Protein AF-A0AA88VDX1-F1 (afdb_monomer_lite)

Sequence (115 aa):
MATAMKGSKLIGARYYNSEGQYDVSDFRSPRDSIGHGTHTASIAAGREVPGASYMGLAEGIARGGVPSSRIAIYKVCWYRVCSLADILAAFDDAIADGVDIISVSLGSRIKKAVL

pLDDT: mean 91.51, std 11.63, range [44.06, 98.56]

InterPro domains:
  IPR000209 Peptidase S8/S53 domain [PF00082] (17-108)
  IPR036852 Peptidase S8/S53 domain superfamily [G3DSA:3.40.50.200] (8-110)
  IPR036852 Peptidase S8/S53 domain superfamily [SSF52743] (11-108)
  IPR045051 Subtilisin-like protease [PTHR10795] (7-109)

Radius of gyration: 16.1 Å; chains: 1; bounding box: 32×34×53 Å

Foldseek 3Di:
DWDQDPDPAAGTEEEDDPVPDADPQDDPGSDDSPCPQVVQCQQAANAWDAQDDDVPHPGGTRGYPHPNDHDHYYHQDHPPDRDPVSVVVSVVVCVVVPPPDDDDPDDDDDDPPPD

Structure (mmCIF, N/CA/C/O backbone):
data_AF-A0AA88VDX1-F1
#
_entry.id   AF-A0AA88VDX1-F1
#
loop_
_atom_site.group_PDB
_atom_site.id
_atom_site.type_symbol
_atom_site.label_atom_id
_atom_site.label_alt_id
_atom_site.label_comp_id
_atom_site.label_asym_id
_atom_site.label_entity_id
_atom_site.label_seq_id
_atom_site.pdbx_PDB_ins_code
_atom_site.Cartn_x
_atom_site.Cartn_y
_atom_site.Cartn_z
_atom_site.occupancy
_atom_site.B_iso_or_equiv
_atom_site.auth_seq_id
_atom_site.auth_comp_id
_atom_site.auth_asym_id
_atom_site.auth_atom_id
_atom_site.pdbx_PDB_model_num
ATOM 1 N N . MET A 1 1 ? 10.240 -11.699 -4.640 1.00 44.06 1 MET A N 1
ATOM 2 C CA . MET A 1 1 ? 9.871 -12.692 -3.604 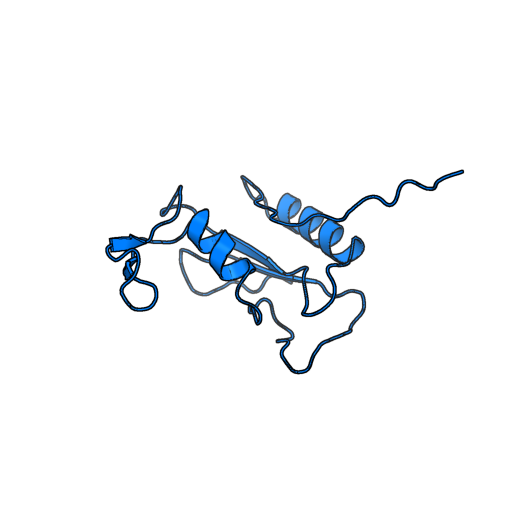1.00 44.06 1 MET A CA 1
ATOM 3 C C . MET A 1 1 ? 9.068 -11.955 -2.538 1.00 44.06 1 MET A C 1
ATOM 5 O O . MET A 1 1 ? 9.605 -11.008 -1.974 1.00 44.06 1 MET A O 1
ATOM 9 N N . ALA A 1 2 ? 7.788 -12.288 -2.330 1.00 52.50 2 ALA A N 1
ATOM 10 C CA . ALA A 1 2 ? 7.007 -11.716 -1.230 1.00 52.50 2 ALA A CA 1
ATOM 11 C C . ALA A 1 2 ? 7.633 -12.094 0.107 1.00 52.50 2 ALA A C 1
ATOM 13 O O . ALA A 1 2 ? 7.888 -13.270 0.368 1.00 52.50 2 ALA A O 1
ATOM 14 N N . THR A 1 3 ? 7.839 -11.108 0.972 1.00 61.47 3 THR A N 1
ATOM 15 C CA . THR A 1 3 ? 8.148 -11.396 2.367 1.00 61.47 3 THR A CA 1
ATOM 16 C C . THR A 1 3 ? 6.831 -11.690 3.069 1.00 61.47 3 THR A C 1
ATOM 18 O O . THR A 1 3 ? 5.968 -10.815 3.169 1.00 61.47 3 THR A O 1
ATOM 21 N N . ALA A 1 4 ? 6.665 -12.919 3.560 1.00 62.56 4 ALA A N 1
ATOM 22 C CA . ALA A 1 4 ? 5.566 -13.247 4.457 1.00 62.56 4 ALA A CA 1
ATOM 23 C C . ALA A 1 4 ? 5.718 -12.408 5.736 1.00 62.56 4 ALA A C 1
ATOM 25 O O . ALA A 1 4 ? 6.713 -12.520 6.456 1.00 62.56 4 ALA A O 1
ATOM 26 N N . MET A 1 5 ? 4.759 -11.523 5.999 1.00 64.69 5 MET A N 1
ATOM 27 C CA . MET A 1 5 ? 4.772 -10.697 7.204 1.00 64.69 5 MET A CA 1
ATOM 28 C C . MET A 1 5 ? 4.129 -11.469 8.359 1.00 64.69 5 MET A C 1
ATOM 30 O O . MET A 1 5 ? 3.121 -12.154 8.199 1.00 64.69 5 MET A O 1
ATOM 34 N N . LYS A 1 6 ? 4.726 -11.377 9.550 1.00 52.78 6 LYS A N 1
ATOM 35 C CA . LYS A 1 6 ? 4.234 -12.069 10.745 1.00 52.78 6 LYS A CA 1
ATOM 36 C C . LYS A 1 6 ? 2.983 -11.352 11.273 1.00 52.78 6 LYS A C 1
ATOM 38 O O . LYS A 1 6 ? 3.092 -10.388 12.024 1.00 52.78 6 LYS A O 1
ATOM 43 N N . GLY A 1 7 ? 1.795 -11.803 10.871 1.00 64.81 7 GLY A N 1
ATOM 44 C CA . GLY A 1 7 ? 0.516 -11.308 11.390 1.00 64.81 7 GLY A CA 1
ATOM 45 C C . GLY A 1 7 ? -0.686 -11.697 10.527 1.00 64.81 7 GLY A C 1
ATOM 46 O O . GLY A 1 7 ? -0.553 -11.954 9.340 1.00 64.81 7 GLY A O 1
ATOM 47 N N . SER A 1 8 ? -1.889 -11.713 11.111 1.00 81.50 8 SER A N 1
ATOM 48 C CA . SER A 1 8 ? -3.125 -12.013 10.367 1.00 81.50 8 SER A CA 1
ATOM 49 C C . SER A 1 8 ? -3.627 -10.857 9.493 1.00 81.50 8 SER A C 1
ATOM 51 O O . SER A 1 8 ? -4.535 -11.057 8.692 1.00 81.50 8 SER A O 1
ATOM 53 N N . LYS A 1 9 ? -3.074 -9.642 9.657 1.00 92.56 9 LYS A N 1
ATOM 54 C CA . LYS A 1 9 ? -3.533 -8.436 8.950 1.00 92.56 9 LYS A CA 1
ATOM 55 C C . LYS A 1 9 ? -2.761 -8.159 7.664 1.00 92.56 9 LYS A C 1
ATOM 57 O O . LYS A 1 9 ? -3.369 -8.101 6.602 1.00 92.56 9 LYS A O 1
ATOM 62 N N . LEU A 1 10 ? -1.451 -7.948 7.783 1.00 94.12 10 LEU A N 1
ATOM 63 C CA . LEU A 1 10 ? -0.543 -7.810 6.648 1.00 94.12 10 LEU A CA 1
ATOM 64 C C . LEU A 1 10 ? -0.044 -9.210 6.306 1.00 94.12 10 LEU A C 1
ATOM 66 O O . LEU A 1 10 ? 0.681 -9.795 7.106 1.00 94.12 10 LEU A O 1
ATOM 70 N N . ILE A 1 11 ? -0.468 -9.757 5.171 1.00 95.06 11 ILE A N 1
ATOM 71 C CA . ILE A 1 11 ? -0.206 -11.161 4.811 1.00 95.06 11 ILE A CA 1
ATOM 72 C C . ILE A 1 11 ? 0.859 -11.332 3.731 1.00 95.06 11 ILE A C 1
ATOM 74 O O . ILE A 1 11 ? 1.380 -12.428 3.551 1.00 95.06 11 ILE A O 1
ATOM 78 N N . GLY A 1 12 ? 1.232 -10.250 3.056 1.00 94.62 12 GLY A N 1
ATOM 79 C CA . GLY A 1 12 ? 2.286 -10.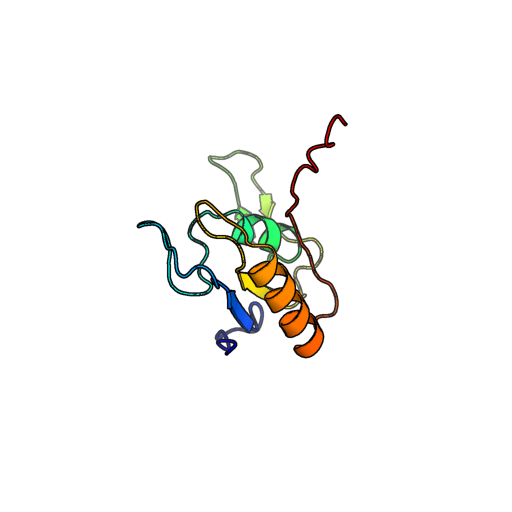249 2.054 1.00 94.62 12 GLY A CA 1
ATOM 80 C C . GLY A 1 12 ? 2.790 -8.839 1.806 1.00 94.62 12 GLY A C 1
ATOM 81 O O . GLY A 1 12 ? 2.036 -7.870 1.922 1.00 94.62 12 GLY A O 1
ATOM 82 N N . ALA A 1 13 ? 4.075 -8.720 1.489 1.00 96.50 13 ALA A N 1
ATOM 83 C CA . ALA A 1 13 ? 4.659 -7.456 1.083 1.00 96.50 13 ALA A CA 1
ATOM 84 C C . ALA A 1 13 ? 5.766 -7.661 0.043 1.00 96.50 13 ALA A C 1
ATOM 86 O O . ALA A 1 13 ? 6.684 -8.463 0.238 1.00 96.50 13 ALA A O 1
ATOM 87 N N . ARG A 1 14 ? 5.677 -6.908 -1.053 1.00 96.88 14 ARG A N 1
ATOM 88 C CA . ARG A 1 14 ? 6.617 -6.859 -2.176 1.00 96.88 14 ARG A CA 1
ATOM 89 C C . ARG A 1 14 ? 6.982 -5.404 -2.475 1.00 96.88 14 ARG A C 1
ATOM 91 O O . ARG A 1 14 ? 6.246 -4.481 -2.121 1.00 96.88 14 ARG A O 1
ATOM 98 N N . TYR A 1 15 ? 8.126 -5.195 -3.114 1.00 96.62 15 TYR A N 1
ATOM 99 C CA . TYR A 1 15 ? 8.519 -3.894 -3.648 1.00 96.62 15 TYR A CA 1
ATOM 100 C C . TYR A 1 15 ? 9.186 -4.063 -5.009 1.00 96.62 15 TYR A C 1
ATOM 102 O O . TYR A 1 15 ? 9.818 -5.089 -5.262 1.00 96.62 15 TYR A O 1
ATOM 110 N N . TYR A 1 16 ? 9.051 -3.045 -5.850 1.00 96.81 16 TYR A N 1
ATOM 111 C CA . TYR A 1 16 ? 9.509 -3.029 -7.235 1.00 96.81 16 TYR A CA 1
ATOM 112 C C . TYR A 1 16 ? 10.245 -1.720 -7.474 1.00 96.81 16 TYR A C 1
ATOM 114 O O . TYR A 1 16 ? 9.755 -0.659 -7.088 1.00 96.81 16 TYR A O 1
ATOM 122 N N . ASN A 1 17 ? 11.452 -1.813 -8.022 1.00 94.94 17 ASN A N 1
ATOM 123 C CA . ASN A 1 17 ? 12.266 -0.664 -8.396 1.00 94.94 17 ASN A CA 1
ATOM 124 C C . ASN A 1 17 ? 13.188 -1.069 -9.546 1.00 94.94 17 ASN A C 1
ATOM 126 O O . ASN A 1 17 ? 14.373 -1.350 -9.340 1.00 94.94 17 ASN A O 1
ATOM 130 N N . SER A 1 18 ? 12.632 -1.158 -10.750 1.00 93.81 18 SER A N 1
ATOM 131 C CA . SER A 1 18 ? 13.373 -1.540 -11.951 1.00 93.81 18 SER A CA 1
ATOM 132 C C . SER A 1 18 ? 14.465 -0.534 -12.313 1.00 93.81 18 SER A C 1
ATOM 134 O O . SER A 1 18 ? 15.444 -0.898 -12.956 1.00 93.81 18 SER A O 1
ATOM 136 N N . GLU A 1 19 ? 14.322 0.724 -11.889 1.00 88.25 19 GLU A N 1
ATOM 137 C CA . GLU A 1 19 ? 15.308 1.783 -12.135 1.00 88.25 19 GLU A CA 1
ATOM 138 C C . GLU A 1 19 ? 16.514 1.701 -11.186 1.00 88.25 19 GLU A C 1
ATOM 140 O O . GLU A 1 19 ? 17.565 2.279 -11.461 1.00 88.25 19 GLU A O 1
ATOM 145 N N . GLY A 1 20 ? 16.384 0.991 -10.059 1.00 88.94 20 GLY A N 1
ATOM 146 C CA . GLY A 1 20 ? 17.447 0.826 -9.065 1.00 88.94 20 GLY A CA 1
ATOM 147 C C . GLY A 1 20 ? 17.838 2.115 -8.334 1.00 88.94 20 GLY A C 1
ATOM 148 O O . GLY A 1 20 ? 18.848 2.131 -7.626 1.00 88.94 20 GLY A O 1
ATOM 149 N N . GLN A 1 21 ? 17.058 3.188 -8.487 1.00 87.69 21 GLN A N 1
ATOM 150 C CA . GLN A 1 21 ? 17.315 4.484 -7.867 1.00 87.69 21 GLN A CA 1
ATOM 151 C C . GLN A 1 21 ? 16.597 4.585 -6.523 1.00 87.69 21 GLN A C 1
ATOM 153 O O . GLN A 1 21 ? 15.392 4.364 -6.433 1.00 87.69 21 GLN A O 1
ATOM 158 N N . TYR A 1 22 ? 17.341 4.933 -5.478 1.00 90.25 22 TYR A N 1
ATOM 159 C CA . TYR A 1 22 ? 16.819 5.098 -4.125 1.00 90.25 22 TYR A CA 1
ATOM 160 C C . TYR A 1 22 ? 17.252 6.455 -3.585 1.00 90.25 22 TYR A C 1
ATOM 162 O O . TYR A 1 22 ? 18.422 6.823 -3.711 1.00 90.25 22 TYR A O 1
ATOM 170 N N . ASP A 1 23 ? 16.323 7.177 -2.971 1.00 92.12 23 ASP A N 1
ATOM 171 C CA . ASP A 1 23 ? 16.640 8.357 -2.176 1.00 92.12 23 ASP A CA 1
ATOM 172 C C . ASP A 1 23 ? 17.242 7.949 -0.817 1.00 92.12 23 ASP A C 1
ATOM 174 O O . ASP A 1 23 ? 17.117 6.804 -0.376 1.00 92.12 23 ASP A O 1
ATOM 178 N N . VAL A 1 24 ? 17.890 8.884 -0.119 1.00 91.44 24 VAL A N 1
ATOM 179 C CA . VAL A 1 24 ? 18.427 8.646 1.234 1.00 91.44 24 VAL A CA 1
ATOM 180 C C . VAL A 1 24 ? 17.333 8.302 2.247 1.00 91.44 24 VAL A C 1
ATOM 182 O O . VAL A 1 24 ? 17.597 7.628 3.240 1.00 91.44 24 VAL A O 1
ATOM 185 N N . SER A 1 25 ? 16.106 8.756 1.991 1.00 90.06 25 SER A N 1
ATOM 186 C CA . SER A 1 25 ? 14.924 8.453 2.795 1.00 90.06 25 SER A CA 1
ATOM 187 C C . SER A 1 25 ? 14.306 7.084 2.486 1.00 90.06 25 SER A C 1
ATOM 189 O O . SER A 1 25 ? 13.436 6.624 3.227 1.00 90.06 25 SER A O 1
ATOM 191 N N . ASP A 1 26 ? 14.740 6.404 1.420 1.00 92.12 26 ASP A N 1
ATOM 192 C CA . ASP A 1 26 ? 14.129 5.158 0.983 1.00 92.12 26 ASP A CA 1
ATOM 193 C C . ASP A 1 26 ? 14.670 3.928 1.715 1.00 92.12 26 ASP A C 1
ATOM 195 O O . ASP A 1 26 ? 15.870 3.680 1.834 1.00 92.12 26 ASP A O 1
ATOM 199 N N . PHE A 1 27 ? 13.746 3.057 2.113 1.00 92.44 27 PHE A N 1
ATOM 200 C CA . PHE A 1 27 ? 14.075 1.709 2.554 1.00 92.44 27 PHE A CA 1
ATOM 201 C C . PHE A 1 27 ? 14.048 0.761 1.360 1.00 92.44 27 PHE A C 1
ATOM 203 O O . PHE A 1 27 ? 13.000 0.625 0.729 1.00 92.44 27 PHE A O 1
ATOM 210 N N . ARG A 1 28 ? 15.142 0.028 1.111 1.00 93.00 28 ARG A N 1
ATOM 211 C CA . ARG A 1 28 ? 15.211 -1.082 0.134 1.00 93.00 28 ARG A CA 1
ATOM 212 C C . ARG A 1 28 ? 14.412 -2.304 0.610 1.00 93.00 28 ARG A C 1
ATOM 214 O O . ARG A 1 28 ? 14.952 -3.370 0.880 1.00 93.00 28 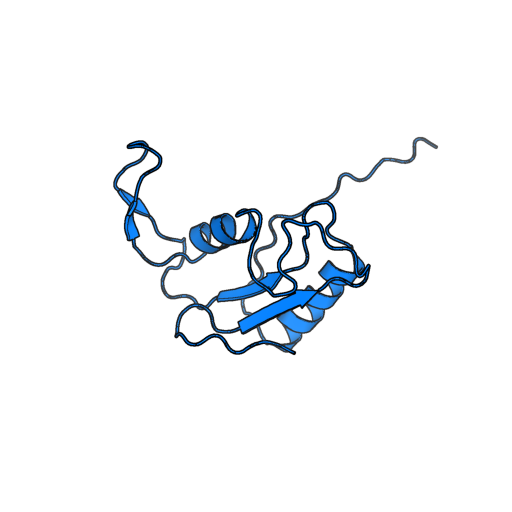ARG A O 1
ATOM 221 N N . SER A 1 29 ? 13.123 -2.092 0.830 1.00 94.38 29 SER A N 1
ATOM 222 C CA . SER A 1 29 ? 12.143 -3.033 1.357 1.00 94.38 29 SER A CA 1
ATOM 223 C C . SER A 1 29 ? 10.730 -2.509 1.047 1.00 94.38 29 SER A C 1
ATOM 225 O O . SER A 1 29 ? 10.581 -1.347 0.658 1.00 94.38 29 SER A O 1
ATOM 227 N N . PRO A 1 30 ? 9.671 -3.292 1.311 1.00 95.25 30 PRO A N 1
ATOM 228 C CA . PRO A 1 30 ? 8.293 -2.811 1.202 1.00 95.25 30 PRO A CA 1
ATOM 229 C C . PRO A 1 30 ? 7.901 -1.737 2.231 1.00 95.25 30 PRO A C 1
ATOM 231 O O . PRO A 1 30 ? 6.758 -1.287 2.225 1.00 95.25 30 PRO A O 1
ATOM 234 N N . ARG A 1 31 ? 8.801 -1.340 3.144 1.00 94.94 31 ARG A N 1
ATOM 235 C CA . ARG A 1 31 ? 8.520 -0.308 4.147 1.00 94.94 31 ARG A CA 1
ATOM 236 C C . ARG A 1 31 ? 8.247 1.036 3.470 1.00 94.94 31 ARG A C 1
ATOM 238 O O . ARG A 1 31 ? 9.013 1.494 2.617 1.00 94.94 31 ARG A O 1
ATOM 245 N N . ASP A 1 32 ? 7.161 1.663 3.897 1.00 95.00 32 ASP A N 1
ATOM 246 C CA . ASP A 1 32 ? 6.768 3.005 3.489 1.00 95.00 32 ASP A CA 1
ATOM 247 C C . ASP A 1 32 ? 7.644 4.053 4.195 1.00 95.00 32 ASP A C 1
ATOM 249 O O . ASP A 1 32 ? 7.752 4.051 5.421 1.00 95.00 32 ASP A O 1
ATOM 253 N N . SER A 1 33 ? 8.303 4.906 3.412 1.00 93.75 33 SER A N 1
ATOM 254 C CA . SER A 1 33 ? 9.134 6.027 3.875 1.00 93.75 33 SER A CA 1
ATOM 255 C C . SER A 1 33 ? 8.400 7.372 3.832 1.00 93.75 33 SER A C 1
ATOM 257 O O . SER A 1 33 ? 8.878 8.338 4.418 1.00 93.75 33 SER A O 1
ATOM 259 N N . ILE A 1 34 ? 7.245 7.446 3.159 1.00 92.50 34 ILE A N 1
ATOM 260 C CA . ILE A 1 34 ? 6.532 8.699 2.855 1.00 92.50 34 ILE A CA 1
ATOM 261 C C . ILE A 1 34 ? 5.226 8.795 3.653 1.00 92.50 34 ILE A C 1
ATOM 263 O O . ILE A 1 34 ? 4.829 9.875 4.078 1.00 92.50 34 ILE A O 1
ATOM 267 N N . GLY A 1 35 ? 4.541 7.669 3.852 1.00 95.69 35 GLY A N 1
ATOM 268 C CA . GLY A 1 35 ? 3.274 7.570 4.581 1.00 95.69 35 GLY A CA 1
ATOM 269 C C . GLY A 1 35 ? 2.038 7.468 3.683 1.00 95.69 35 GLY A C 1
ATOM 270 O O . GLY A 1 35 ? 0.979 7.060 4.158 1.00 95.69 35 GLY A O 1
ATOM 271 N N . HIS A 1 36 ? 2.146 7.782 2.386 1.00 96.12 36 HIS A N 1
ATOM 272 C CA . HIS A 1 36 ? 1.014 7.739 1.450 1.00 96.12 36 HIS A CA 1
ATOM 273 C C . HIS A 1 36 ? 0.391 6.334 1.349 1.00 96.12 36 HIS A C 1
ATOM 275 O O . HIS A 1 36 ? -0.833 6.178 1.390 1.00 96.12 36 HIS A O 1
ATOM 281 N N . GLY A 1 37 ? 1.227 5.293 1.260 1.00 97.31 37 GLY A N 1
ATOM 282 C CA . GLY A 1 37 ? 0.767 3.902 1.217 1.00 97.31 37 GLY A CA 1
ATOM 283 C C . GLY A 1 37 ? 0.126 3.473 2.537 1.00 97.31 37 GLY A C 1
ATOM 284 O O . GLY A 1 37 ? -0.941 2.867 2.547 1.00 97.31 37 GLY A O 1
ATOM 285 N N . THR A 1 38 ? 0.732 3.855 3.660 1.00 97.94 38 THR A N 1
ATOM 286 C CA . THR A 1 38 ? 0.209 3.569 5.003 1.00 97.94 38 THR A CA 1
ATOM 287 C C . THR A 1 38 ? -1.159 4.219 5.226 1.00 97.94 38 THR A C 1
ATOM 289 O O . THR A 1 38 ? -2.078 3.562 5.714 1.00 97.94 38 THR A O 1
ATOM 292 N N . HIS A 1 39 ? -1.318 5.482 4.825 1.00 98.12 39 HIS A N 1
ATOM 293 C CA . HIS A 1 39 ? -2.564 6.237 4.953 1.00 98.12 39 HIS A CA 1
ATOM 294 C C . HIS A 1 39 ? -3.686 5.668 4.071 1.00 98.12 39 HIS A C 1
ATOM 296 O O . HIS A 1 39 ? -4.813 5.481 4.520 1.00 98.12 39 HIS A O 1
ATOM 302 N N . THR A 1 40 ? -3.391 5.334 2.813 1.00 98.38 40 THR A N 1
ATOM 303 C CA . THR A 1 40 ? -4.392 4.745 1.903 1.00 98.38 40 THR A CA 1
ATOM 304 C C . THR A 1 40 ? -4.797 3.331 2.330 1.00 98.38 40 THR A C 1
ATOM 306 O O . THR A 1 40 ? -5.987 3.009 2.354 1.00 98.38 40 THR A O 1
ATOM 309 N N . ALA A 1 41 ? -3.840 2.502 2.757 1.00 98.19 41 ALA A N 1
ATOM 310 C CA . ALA A 1 41 ? -4.120 1.163 3.268 1.00 98.19 41 ALA A CA 1
ATOM 311 C C . ALA A 1 41 ? -4.965 1.190 4.555 1.00 98.19 41 ALA A C 1
ATOM 313 O O . ALA A 1 41 ? -5.859 0.353 4.721 1.00 98.19 41 ALA A O 1
ATOM 314 N N . SER A 1 42 ? -4.726 2.150 5.457 1.00 98.12 42 SER A N 1
ATOM 315 C CA . SER A 1 42 ? -5.519 2.294 6.683 1.00 98.12 42 SER A CA 1
ATOM 316 C C . SER A 1 42 ? -6.946 2.784 6.410 1.00 98.12 42 SER A C 1
ATOM 318 O O . SER A 1 42 ? -7.870 2.323 7.076 1.00 98.12 42 SER A O 1
ATOM 320 N N . ILE A 1 43 ? -7.168 3.618 5.390 1.00 98.56 43 ILE A N 1
ATOM 321 C CA . ILE A 1 43 ? -8.521 4.009 4.954 1.00 98.56 43 ILE A CA 1
ATOM 322 C C . ILE A 1 43 ? -9.283 2.819 4.363 1.00 98.56 43 ILE A C 1
ATOM 324 O O . ILE A 1 43 ? -10.455 2.608 4.673 1.00 98.56 43 ILE A O 1
ATOM 328 N N . ALA A 1 44 ? -8.642 2.012 3.519 1.00 98.19 44 ALA A N 1
ATOM 329 C CA . ALA A 1 44 ? -9.315 0.870 2.905 1.00 98.19 44 ALA A CA 1
ATOM 330 C C . ALA A 1 44 ? -9.639 -0.216 3.945 1.00 98.19 44 ALA A C 1
ATOM 332 O O . ALA A 1 44 ? -10.745 -0.760 3.991 1.00 98.19 44 ALA A O 1
ATOM 333 N N . ALA A 1 45 ? -8.665 -0.523 4.802 1.00 97.94 45 ALA A N 1
ATOM 334 C CA . ALA A 1 45 ? -8.673 -1.736 5.602 1.00 97.94 45 ALA A CA 1
ATOM 335 C C . ALA A 1 45 ? -8.011 -1.573 6.980 1.00 97.94 45 ALA A C 1
ATOM 337 O O . ALA A 1 45 ? -7.639 -2.565 7.584 1.00 97.94 45 ALA A O 1
ATOM 338 N N . GLY A 1 46 ? -7.828 -0.382 7.537 1.00 97.62 46 GLY A N 1
ATOM 339 C CA . GLY A 1 46 ? -7.274 -0.220 8.887 1.00 97.62 46 GLY A CA 1
ATOM 340 C C . GLY A 1 46 ? -8.085 -0.970 9.950 1.00 97.62 46 GLY A C 1
ATOM 341 O O . GLY A 1 46 ? -9.317 -0.995 9.896 1.00 97.62 46 GLY A O 1
ATOM 342 N N . ARG A 1 47 ? -7.398 -1.589 10.921 1.00 97.00 47 ARG A N 1
ATOM 343 C CA . ARG A 1 47 ? -8.059 -2.070 12.147 1.00 97.00 47 ARG A CA 1
ATOM 344 C C . ARG A 1 47 ? -8.577 -0.878 12.947 1.00 97.00 47 ARG A C 1
ATOM 346 O O . ARG A 1 47 ? -8.102 0.236 12.758 1.00 97.00 47 ARG A O 1
ATOM 353 N N . GLU A 1 48 ? -9.528 -1.135 13.834 1.00 97.94 48 GLU A N 1
ATOM 354 C CA . GLU A 1 48 ? -10.025 -0.119 14.757 1.00 97.94 48 GLU A CA 1
ATOM 355 C C . GLU A 1 48 ? -8.912 0.331 15.709 1.00 97.94 48 GLU A C 1
ATOM 357 O O . GLU A 1 48 ? -8.236 -0.492 16.330 1.00 97.94 48 GLU A O 1
ATOM 362 N N . VAL A 1 49 ? -8.721 1.645 15.798 1.00 97.94 49 VAL A N 1
ATOM 363 C CA . VAL A 1 49 ? -7.767 2.303 16.692 1.00 97.94 49 VAL A CA 1
ATOM 364 C C . VAL A 1 49 ? -8.525 3.360 17.499 1.00 97.94 49 VAL A C 1
ATOM 366 O O . VAL A 1 49 ? -8.833 4.428 16.960 1.00 97.94 49 VAL A O 1
ATOM 369 N N . PRO A 1 50 ? -8.872 3.073 18.766 1.00 98.19 50 PRO A N 1
ATOM 370 C CA . PRO A 1 50 ? -9.520 4.037 19.651 1.00 98.19 50 PRO A CA 1
ATOM 371 C C . PRO A 1 50 ? -8.597 5.207 20.010 1.00 98.19 50 PRO A C 1
ATOM 373 O O . PRO A 1 50 ? -7.394 5.014 20.178 1.00 98.19 50 PRO A O 1
ATOM 376 N N . GLY A 1 51 ? -9.166 6.405 20.163 1.00 97.81 51 GLY A N 1
ATOM 377 C CA . GLY A 1 51 ? -8.427 7.612 20.556 1.00 97.81 51 GLY A CA 1
ATOM 378 C C . GLY A 1 51 ? -7.486 8.148 19.472 1.00 97.81 51 GLY A C 1
ATOM 379 O O . GLY A 1 51 ? -6.570 8.914 19.768 1.00 97.81 51 GLY A O 1
ATOM 380 N N . ALA A 1 52 ? -7.674 7.737 18.216 1.00 98.06 52 ALA A N 1
ATOM 381 C CA . ALA A 1 52 ? -6.902 8.270 17.105 1.00 98.06 52 ALA A CA 1
ATOM 382 C C . ALA A 1 52 ? -7.285 9.737 16.868 1.00 98.06 52 ALA A C 1
ATOM 384 O O . ALA A 1 52 ? -8.467 10.074 16.813 1.00 98.06 52 ALA A O 1
ATOM 385 N N . SER A 1 53 ? -6.283 10.602 16.720 1.00 98.00 53 SER A N 1
ATOM 386 C CA . SER A 1 53 ? -6.456 12.022 16.414 1.00 98.00 53 SER A CA 1
ATOM 387 C C . SER A 1 53 ? -5.225 12.572 15.691 1.00 98.00 53 SER A C 1
ATOM 389 O O . SER A 1 53 ? -4.141 11.984 15.743 1.00 98.00 53 SER A O 1
ATOM 391 N N . TYR A 1 54 ? -5.377 13.720 15.032 1.00 96.94 54 TYR A N 1
ATOM 392 C CA . TYR A 1 54 ? -4.255 14.503 14.516 1.00 96.94 54 TYR A CA 1
ATOM 393 C C . TYR A 1 54 ? -4.109 15.777 15.345 1.00 96.94 54 TYR A C 1
ATOM 395 O O . TYR A 1 54 ? -4.845 16.739 15.143 1.00 96.94 54 TYR A O 1
ATOM 403 N N . MET A 1 55 ? -3.186 15.771 16.313 1.00 97.12 55 MET A N 1
ATOM 404 C CA . MET A 1 55 ? -2.987 16.896 17.243 1.00 97.12 55 MET A CA 1
ATOM 405 C C . MET A 1 55 ? -4.298 17.334 17.938 1.00 97.12 55 MET A C 1
ATOM 407 O O . MET A 1 55 ? -4.553 18.523 18.102 1.00 97.12 55 MET A O 1
ATOM 411 N N . GLY A 1 56 ? -5.157 16.372 18.304 1.00 96.81 56 GLY A N 1
ATOM 412 C CA . GLY A 1 56 ? -6.473 16.620 18.912 1.00 96.81 56 GLY A CA 1
ATOM 413 C C . GLY A 1 56 ? -7.617 16.870 17.920 1.00 96.81 56 GLY A C 1
ATOM 414 O O . GLY A 1 56 ? -8.776 16.905 18.321 1.00 96.81 56 GLY A O 1
ATOM 415 N N . LEU A 1 57 ? -7.338 16.999 16.620 1.00 98.00 57 LEU A N 1
ATOM 416 C CA . LEU A 1 57 ? -8.377 17.097 15.594 1.00 98.00 57 LEU A CA 1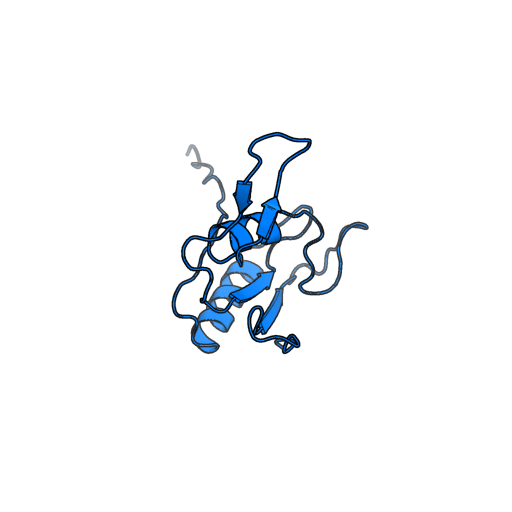
ATOM 417 C C . LEU A 1 57 ? -8.923 15.716 15.224 1.00 98.00 57 LEU A C 1
ATOM 419 O O . LEU A 1 57 ? -8.162 14.751 15.108 1.00 98.00 57 LEU A O 1
ATOM 423 N N . ALA A 1 58 ? -10.238 15.667 14.979 1.00 96.88 58 ALA A N 1
ATOM 424 C CA . ALA A 1 58 ? -10.978 14.467 14.586 1.00 96.88 58 ALA A CA 1
ATOM 425 C C . ALA A 1 58 ? -10.771 13.275 15.541 1.00 96.88 58 ALA A C 1
ATOM 427 O O . ALA A 1 58 ? -10.632 12.137 15.094 1.00 96.88 58 ALA A O 1
ATOM 428 N N . GLU A 1 59 ? -10.733 13.543 16.850 1.00 98.12 59 GLU A N 1
ATOM 429 C CA . GLU A 1 59 ? -10.619 12.496 17.863 1.00 98.12 59 GLU A CA 1
ATOM 430 C C . GLU A 1 59 ? -11.781 11.498 17.765 1.00 98.12 59 GLU A C 1
ATOM 432 O O . GLU A 1 59 ? -12.955 11.872 17.725 1.00 98.12 59 GLU A O 1
ATOM 437 N N . GLY A 1 60 ? -11.446 10.210 17.725 1.00 98.00 60 GLY A N 1
ATOM 438 C CA . GLY A 1 60 ? -12.431 9.140 17.667 1.00 98.00 60 GLY A CA 1
ATOM 439 C C . GLY A 1 60 ? -11.800 7.769 17.455 1.00 98.00 60 GLY A C 1
ATOM 440 O O . GLY A 1 60 ? -10.655 7.515 17.832 1.00 98.00 60 GLY A O 1
ATOM 441 N N . ILE A 1 61 ? -12.566 6.859 16.853 1.00 98.44 61 ILE A N 1
ATOM 442 C CA . ILE A 1 61 ? -12.083 5.533 16.457 1.00 98.44 61 ILE A CA 1
ATOM 443 C C . ILE A 1 61 ? -11.737 5.576 14.969 1.00 98.44 61 ILE A C 1
ATOM 445 O O . ILE A 1 61 ? -12.630 5.642 14.123 1.00 98.44 61 ILE A O 1
ATOM 449 N N . ALA A 1 62 ? -10.449 5.504 14.637 1.00 98.38 62 ALA A N 1
ATOM 450 C CA . ALA A 1 62 ? -10.021 5.353 13.250 1.00 98.38 62 ALA A CA 1
ATOM 451 C C . ALA A 1 62 ? -10.178 3.893 12.811 1.00 98.38 62 ALA A C 1
ATOM 453 O O . ALA A 1 62 ? -9.769 2.980 13.527 1.00 98.38 62 ALA A O 1
ATOM 454 N N . ARG A 1 63 ? -10.751 3.663 11.627 1.00 98.25 63 ARG A N 1
ATOM 455 C CA . ARG A 1 63 ? -10.857 2.335 11.008 1.00 98.25 63 ARG A CA 1
ATOM 456 C C . ARG A 1 63 ? -10.966 2.438 9.497 1.00 98.25 63 ARG A C 1
ATOM 458 O O . ARG A 1 63 ? -11.385 3.466 8.973 1.00 98.25 63 ARG A O 1
ATOM 465 N N . GLY A 1 64 ? -10.655 1.341 8.816 1.00 97.94 64 GLY A N 1
ATOM 466 C CA . GLY A 1 64 ? -10.897 1.237 7.386 1.00 97.94 64 GLY A CA 1
ATOM 467 C C . GLY A 1 64 ? -12.348 0.907 7.039 1.00 97.94 64 GLY A C 1
ATOM 468 O O . GLY A 1 64 ? -13.160 0.561 7.908 1.00 97.94 64 GLY A O 1
ATOM 469 N N . GLY A 1 65 ? -12.649 0.935 5.741 1.00 97.88 65 GLY A N 1
ATOM 470 C CA . GLY A 1 65 ? -13.927 0.473 5.194 1.00 97.88 65 GLY A CA 1
ATOM 471 C C . GLY A 1 65 ? -14.236 -0.966 5.612 1.00 97.88 65 GLY A C 1
ATOM 472 O O . GLY A 1 65 ? -15.295 -1.226 6.185 1.00 97.88 65 GLY A O 1
ATOM 473 N N . VAL A 1 66 ? -13.265 -1.877 5.448 1.00 97.25 66 VAL A N 1
ATOM 474 C CA . VAL A 1 66 ? -13.379 -3.295 5.845 1.00 97.25 66 VAL A CA 1
ATOM 475 C C . VAL A 1 66 ? -12.254 -3.686 6.825 1.00 97.25 66 VAL A C 1
ATOM 477 O O . VAL A 1 66 ? -11.222 -4.211 6.410 1.00 97.25 66 VAL A O 1
ATOM 480 N N . PRO A 1 67 ? -12.403 -3.462 8.146 1.00 96.75 67 PRO A N 1
ATOM 481 C CA . PRO A 1 67 ? -11.331 -3.691 9.126 1.00 96.75 67 PRO A CA 1
ATOM 482 C C . PRO A 1 67 ? -10.851 -5.143 9.238 1.00 96.75 67 PRO A C 1
ATOM 484 O O . PRO A 1 67 ? -9.697 -5.390 9.602 1.00 96.75 67 PRO A O 1
ATOM 487 N N . SER A 1 68 ? -11.714 -6.109 8.914 1.00 95.38 68 SER A N 1
ATOM 488 C CA . SER A 1 68 ? -11.428 -7.547 8.967 1.00 95.38 68 SER A CA 1
ATOM 489 C C . SER A 1 68 ? -10.679 -8.083 7.743 1.00 95.38 68 SER A C 1
ATOM 491 O O . SER A 1 68 ? -10.176 -9.204 7.801 1.00 95.38 68 SER A O 1
ATOM 493 N N . SER A 1 69 ? -10.571 -7.312 6.654 1.00 95.81 69 SER A N 1
ATOM 494 C CA . SER A 1 69 ? -9.889 -7.767 5.438 1.00 95.81 69 SER A CA 1
ATOM 495 C C . SER A 1 69 ? -8.392 -7.987 5.673 1.00 95.81 69 SER A C 1
ATOM 497 O O . SER A 1 69 ? -7.804 -7.491 6.638 1.00 95.81 69 SER A O 1
ATOM 499 N N . ARG A 1 70 ? -7.745 -8.736 4.785 1.00 96.38 70 ARG A N 1
ATOM 500 C CA . ARG A 1 70 ? -6.288 -8.909 4.793 1.00 96.38 70 ARG A CA 1
ATOM 501 C C . ARG A 1 70 ? -5.670 -7.944 3.785 1.00 96.38 70 ARG A C 1
ATOM 503 O O . ARG A 1 70 ? -6.313 -7.581 2.809 1.00 96.38 70 ARG A O 1
ATOM 510 N N . ILE A 1 71 ? -4.447 -7.499 4.046 1.00 97.31 71 ILE A N 1
ATOM 511 C CA . ILE A 1 71 ? -3.729 -6.540 3.203 1.00 97.31 71 ILE A CA 1
ATOM 512 C C . ILE A 1 71 ? -2.471 -7.219 2.659 1.00 97.31 71 ILE A C 1
ATOM 514 O O . ILE A 1 71 ? -1.666 -7.749 3.430 1.00 97.31 71 ILE A O 1
ATOM 518 N N . ALA A 1 72 ? -2.295 -7.156 1.343 1.00 97.62 72 ALA A N 1
ATOM 519 C CA . ALA A 1 72 ? -1.039 -7.435 0.661 1.00 97.62 72 ALA A CA 1
ATOM 520 C C . ALA A 1 72 ? -0.495 -6.120 0.080 1.00 97.62 72 ALA A C 1
ATOM 522 O O . ALA A 1 72 ? -1.233 -5.363 -0.547 1.00 97.62 72 ALA A O 1
ATOM 523 N N . ILE A 1 73 ? 0.774 -5.812 0.348 1.00 97.81 73 ILE A N 1
ATOM 524 C CA . ILE A 1 73 ? 1.411 -4.551 -0.049 1.00 97.81 73 ILE A CA 1
ATOM 525 C C . ILE A 1 73 ? 2.298 -4.769 -1.270 1.00 97.81 73 ILE A C 1
ATOM 527 O O . ILE A 1 73 ? 3.183 -5.622 -1.251 1.00 97.81 73 ILE A O 1
ATOM 531 N N . TYR A 1 74 ? 2.129 -3.922 -2.281 1.00 97.88 74 TYR A N 1
ATOM 532 C CA . TYR A 1 74 ? 2.965 -3.886 -3.479 1.00 97.88 74 TYR A CA 1
ATOM 533 C C . TYR A 1 74 ? 3.517 -2.467 -3.640 1.00 97.88 74 TYR A C 1
ATOM 535 O O . TYR A 1 74 ? 2.851 -1.571 -4.159 1.00 97.88 74 TYR A O 1
ATOM 543 N N . LYS A 1 75 ? 4.724 -2.222 -3.119 1.00 97.38 75 LYS A N 1
ATOM 544 C CA . LYS A 1 75 ? 5.359 -0.899 -3.166 1.00 97.38 75 LYS A CA 1
ATOM 545 C C . LYS A 1 75 ? 5.991 -0.667 -4.540 1.00 97.38 75 LYS A C 1
ATOM 547 O O . LYS A 1 75 ? 7.006 -1.278 -4.857 1.00 97.38 75 LYS A O 1
ATOM 552 N N . VAL A 1 76 ? 5.413 0.249 -5.308 1.00 96.75 76 VAL A N 1
ATOM 553 C CA . VAL A 1 76 ? 5.872 0.634 -6.663 1.00 96.75 76 VAL A CA 1
ATOM 554 C C . VAL A 1 76 ? 6.325 2.088 -6.758 1.00 96.75 76 VAL A C 1
ATOM 556 O O . VAL A 1 76 ? 6.817 2.527 -7.791 1.00 96.75 76 VAL A O 1
ATOM 559 N N . CYS A 1 77 ? 6.121 2.844 -5.681 1.00 94.75 77 CYS A N 1
ATOM 560 C CA . CYS A 1 77 ? 6.485 4.245 -5.589 1.00 94.75 77 CYS A CA 1
ATOM 561 C C . CYS A 1 77 ? 7.657 4.436 -4.634 1.00 94.75 77 CYS A C 1
ATOM 563 O O . CYS A 1 77 ? 7.683 3.888 -3.526 1.00 94.75 77 CYS A O 1
ATOM 565 N N . TRP A 1 78 ? 8.575 5.277 -5.077 1.00 93.38 78 TRP A N 1
ATOM 566 C CA . TRP A 1 78 ? 9.750 5.762 -4.366 1.00 93.38 78 TRP A CA 1
ATOM 567 C C . TRP A 1 78 ? 9.663 7.281 -4.266 1.00 93.38 78 TRP A C 1
ATOM 569 O O . TRP A 1 78 ? 8.758 7.881 -4.849 1.00 93.38 78 TRP A O 1
ATOM 579 N N . TYR A 1 79 ? 10.590 7.917 -3.548 1.00 83.94 79 TYR A N 1
ATOM 580 C CA . TYR A 1 79 ? 10.518 9.354 -3.247 1.00 83.94 79 TYR A CA 1
ATOM 581 C C . TYR A 1 79 ? 10.188 10.249 -4.459 1.00 83.94 79 TYR A C 1
ATOM 583 O O . TYR A 1 79 ? 9.456 11.228 -4.324 1.00 83.94 79 TYR A O 1
ATOM 591 N N . ARG A 1 80 ? 10.686 9.908 -5.655 1.00 77.56 80 ARG A N 1
ATOM 592 C CA . ARG A 1 80 ? 10.512 10.730 -6.866 1.00 77.56 80 ARG A CA 1
ATOM 593 C C . ARG A 1 80 ? 9.707 10.080 -7.982 1.00 77.56 80 ARG A C 1
ATOM 595 O O . ARG A 1 80 ? 9.275 10.791 -8.886 1.00 77.56 80 ARG A O 1
ATOM 602 N N . VAL A 1 81 ? 9.550 8.760 -7.966 1.00 85.12 81 VAL A N 1
ATOM 603 C CA . VAL A 1 81 ? 9.115 8.017 -9.151 1.00 85.12 81 VAL A CA 1
ATOM 604 C C . VAL A 1 81 ? 8.232 6.834 -8.784 1.00 85.12 81 VAL A C 1
ATOM 606 O O . VAL A 1 81 ? 8.471 6.133 -7.803 1.00 85.12 81 VAL A O 1
ATOM 609 N N . CYS A 1 82 ? 7.217 6.614 -9.613 1.00 92.44 82 CYS A N 1
ATOM 610 C CA . CYS A 1 82 ? 6.487 5.359 -9.701 1.00 92.44 82 CYS A CA 1
ATOM 611 C C . CYS A 1 82 ? 6.551 4.937 -11.169 1.00 92.44 82 CYS A C 1
ATOM 613 O O . CYS A 1 82 ? 5.833 5.499 -12.001 1.00 92.44 82 CYS A O 1
ATOM 615 N N . SER A 1 83 ? 7.472 4.039 -11.515 1.00 93.19 83 SER A N 1
ATOM 616 C CA . SER A 1 83 ? 7.666 3.664 -12.914 1.00 93.19 83 SER A CA 1
ATOM 617 C C . SER A 1 83 ? 6.476 2.828 -13.404 1.00 93.19 83 SER A C 1
ATOM 619 O O . SER A 1 83 ? 5.892 2.044 -12.652 1.00 93.19 83 SER A O 1
ATOM 621 N N . LEU A 1 84 ? 6.095 2.981 -14.678 1.00 93.56 84 LEU A N 1
ATOM 622 C CA . LEU A 1 84 ? 5.014 2.171 -15.252 1.00 93.56 84 LEU A CA 1
ATOM 623 C C . LEU A 1 84 ? 5.382 0.678 -15.256 1.00 93.56 84 LEU A C 1
ATOM 625 O O . LEU A 1 84 ? 4.510 -0.162 -15.061 1.00 93.56 84 LEU A O 1
ATOM 629 N N . ALA A 1 85 ? 6.666 0.358 -15.438 1.00 95.56 85 ALA A N 1
ATOM 630 C CA . ALA A 1 85 ? 7.166 -1.012 -15.401 1.00 95.56 85 ALA A CA 1
ATOM 631 C C . ALA A 1 85 ? 6.961 -1.654 -14.020 1.00 95.56 85 ALA A C 1
ATOM 633 O O . ALA A 1 85 ? 6.423 -2.756 -13.937 1.00 95.56 85 ALA A O 1
ATOM 634 N N . ASP A 1 86 ? 7.302 -0.944 -12.941 1.00 96.88 86 ASP A N 1
ATOM 635 C CA . ASP A 1 86 ? 7.101 -1.413 -11.565 1.00 96.88 86 ASP A CA 1
ATOM 636 C C . ASP A 1 86 ? 5.613 -1.562 -11.224 1.00 96.88 86 ASP A C 1
ATOM 638 O O . ASP A 1 86 ? 5.219 -2.530 -10.575 1.00 96.88 86 ASP A O 1
ATOM 642 N N . ILE A 1 87 ? 4.774 -0.631 -11.696 1.00 97.56 87 ILE A N 1
ATOM 643 C CA . ILE A 1 87 ? 3.315 -0.706 -11.543 1.00 97.56 87 ILE A CA 1
ATOM 644 C C . ILE A 1 87 ? 2.769 -1.970 -12.216 1.00 97.56 87 ILE A C 1
ATOM 646 O O . ILE A 1 87 ? 2.014 -2.713 -11.592 1.00 97.56 87 ILE A O 1
ATOM 650 N N . LEU A 1 88 ? 3.151 -2.237 -13.466 1.00 97.88 88 LEU A N 1
ATOM 651 C CA . LEU A 1 88 ? 2.686 -3.416 -14.200 1.00 97.88 88 LEU A CA 1
ATOM 652 C C . LEU A 1 88 ? 3.200 -4.721 -13.577 1.00 97.88 88 LEU A C 1
ATOM 654 O O . LEU A 1 88 ? 2.426 -5.664 -13.447 1.00 97.88 88 LEU A O 1
ATOM 658 N N . ALA A 1 89 ? 4.456 -4.759 -13.123 1.00 98.31 89 ALA A N 1
ATOM 659 C CA . ALA A 1 89 ? 5.012 -5.915 -12.419 1.00 98.31 89 ALA A CA 1
ATOM 660 C C . ALA A 1 89 ? 4.273 -6.204 -11.100 1.00 98.31 89 ALA A C 1
ATOM 662 O O . ALA A 1 89 ? 4.009 -7.359 -10.772 1.00 98.31 89 ALA A O 1
ATOM 663 N N . ALA A 1 90 ? 3.896 -5.162 -10.356 1.00 98.31 90 ALA A N 1
ATOM 664 C CA . ALA A 1 90 ? 3.083 -5.311 -9.156 1.00 98.31 90 ALA A CA 1
ATOM 665 C C . ALA A 1 90 ? 1.669 -5.814 -9.450 1.00 98.31 90 ALA A C 1
ATOM 667 O O . ALA A 1 90 ? 1.155 -6.616 -8.678 1.00 98.31 90 ALA A O 1
ATOM 668 N N . PHE A 1 91 ? 1.040 -5.358 -10.537 1.00 98.56 91 PHE A N 1
ATOM 669 C CA . PHE A 1 91 ? -0.262 -5.879 -10.953 1.00 98.56 91 PHE A CA 1
ATOM 670 C C . PHE A 1 91 ? -0.190 -7.366 -11.301 1.00 98.56 91 PHE A C 1
ATOM 672 O O . PHE A 1 91 ? -1.047 -8.119 -10.847 1.00 98.56 91 PHE A O 1
ATOM 679 N N . ASP A 1 92 ? 0.828 -7.785 -12.053 1.00 98.50 92 ASP A N 1
ATOM 680 C CA . ASP A 1 92 ? 1.027 -9.187 -12.437 1.00 98.50 92 ASP A CA 1
ATOM 681 C C . ASP A 1 92 ? 1.162 -10.091 -11.200 1.00 98.50 92 ASP A C 1
ATOM 683 O O . ASP A 1 92 ? 0.406 -11.048 -11.026 1.00 98.50 92 ASP A O 1
ATOM 687 N N . ASP A 1 93 ? 2.032 -9.706 -10.261 1.00 98.50 93 ASP A N 1
ATOM 688 C CA . ASP A 1 93 ? 2.205 -10.419 -8.993 1.00 98.50 93 ASP A CA 1
ATOM 689 C C . ASP A 1 93 ? 0.943 -10.365 -8.112 1.00 98.50 93 ASP A C 1
ATOM 691 O O . ASP A 1 93 ? 0.626 -11.350 -7.454 1.00 98.50 93 ASP A O 1
ATOM 695 N N . ALA A 1 94 ? 0.207 -9.250 -8.074 1.00 98.19 94 ALA A N 1
ATOM 696 C CA . ALA A 1 94 ? -1.023 -9.139 -7.287 1.00 98.19 94 ALA A CA 1
ATOM 697 C C . ALA A 1 94 ? -2.126 -10.070 -7.812 1.00 98.19 94 ALA A C 1
ATOM 699 O O . ALA A 1 94 ? -2.807 -10.733 -7.028 1.00 98.19 94 ALA A O 1
ATOM 700 N N . ILE A 1 95 ? -2.274 -10.157 -9.135 1.00 98.38 95 ILE A N 1
ATOM 701 C CA . ILE A 1 95 ? -3.211 -11.076 -9.788 1.00 98.38 95 ILE A CA 1
ATOM 702 C C . ILE A 1 95 ? -2.789 -12.524 -9.526 1.00 98.38 95 ILE A C 1
ATOM 704 O O . ILE A 1 95 ? -3.622 -13.337 -9.126 1.00 98.38 95 ILE A O 1
ATOM 708 N N . ALA A 1 96 ? -1.504 -12.844 -9.696 1.00 98.25 96 ALA A N 1
ATOM 709 C CA . ALA A 1 96 ? -0.973 -14.183 -9.453 1.00 98.25 96 ALA A CA 1
ATOM 710 C C . ALA A 1 96 ? -1.073 -14.610 -7.976 1.00 98.25 96 ALA A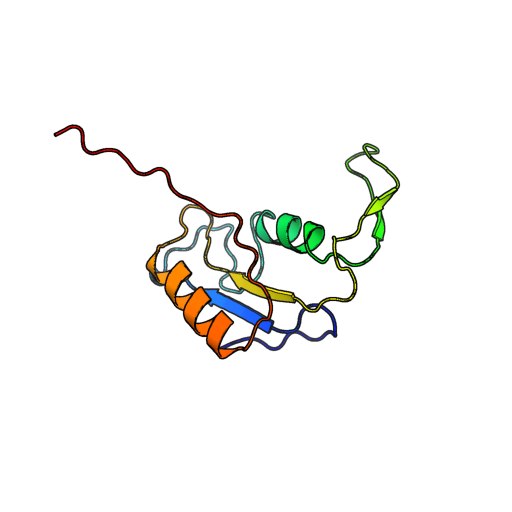 C 1
ATOM 712 O O . ALA A 1 96 ? -1.359 -15.771 -7.688 1.00 98.25 96 ALA A O 1
ATOM 713 N N . ASP A 1 97 ? -0.889 -13.674 -7.040 1.00 96.88 97 ASP A N 1
ATOM 714 C CA . ASP A 1 97 ? -1.071 -13.885 -5.598 1.00 96.88 97 ASP A CA 1
ATOM 715 C C . ASP A 1 97 ? -2.563 -14.052 -5.215 1.00 96.88 97 ASP A C 1
ATOM 717 O O . ASP A 1 97 ? -2.865 -14.437 -4.083 1.00 96.88 97 ASP A O 1
ATOM 721 N N . GLY A 1 98 ? -3.500 -13.792 -6.138 1.00 97.12 98 GLY A N 1
ATOM 722 C CA . GLY A 1 98 ? -4.934 -14.022 -5.955 1.00 97.12 98 GLY A CA 1
ATOM 723 C C . GLY A 1 98 ? -5.633 -12.974 -5.089 1.00 97.12 98 GLY A C 1
ATOM 724 O O . GLY A 1 98 ? -6.528 -13.323 -4.320 1.00 97.12 98 GLY A O 1
ATOM 725 N N . VAL A 1 99 ? -5.220 -11.702 -5.160 1.00 97.50 99 VAL A N 1
ATOM 726 C CA . VAL A 1 99 ? -5.895 -10.628 -4.410 1.00 97.50 99 VAL A CA 1
ATOM 727 C C . VAL A 1 99 ? -7.319 -10.386 -4.931 1.00 97.50 99 VAL A C 1
ATOM 729 O O . VAL A 1 99 ? -7.547 -10.329 -6.136 1.00 97.50 99 VAL A O 1
ATOM 732 N N . ASP A 1 100 ? -8.280 -10.187 -4.023 1.00 97.94 100 ASP A N 1
ATOM 733 C CA . ASP A 1 100 ? -9.695 -10.016 -4.393 1.00 97.94 100 ASP A CA 1
ATOM 734 C C . ASP A 1 100 ? -10.004 -8.632 -4.999 1.00 97.94 100 ASP A C 1
ATOM 736 O O . ASP A 1 100 ? -10.836 -8.496 -5.894 1.00 97.94 100 ASP A O 1
ATOM 740 N N . ILE A 1 101 ? -9.362 -7.579 -4.478 1.00 97.81 101 ILE A N 1
ATOM 741 C CA . ILE A 1 101 ? -9.546 -6.178 -4.885 1.00 97.81 101 ILE A CA 1
ATOM 742 C C . ILE A 1 101 ? -8.194 -5.466 -4.815 1.00 97.81 101 ILE A C 1
ATOM 744 O O . ILE A 1 101 ? -7.455 -5.620 -3.841 1.00 97.81 101 ILE A O 1
ATOM 748 N N . ILE A 1 102 ? -7.901 -4.622 -5.809 1.00 98.19 102 ILE A N 1
ATOM 749 C CA . ILE A 1 102 ? -6.705 -3.772 -5.833 1.00 98.19 102 ILE A CA 1
ATOM 750 C C . ILE A 1 102 ? -7.111 -2.311 -5.609 1.00 98.19 102 ILE A C 1
ATOM 752 O O . ILE A 1 102 ? -7.902 -1.750 -6.364 1.00 98.19 102 ILE A O 1
ATOM 756 N N . SER A 1 103 ? -6.540 -1.678 -4.581 1.00 98.00 103 SER A N 1
ATOM 757 C CA . SER A 1 103 ? -6.680 -0.240 -4.325 1.00 98.00 103 SER A CA 1
ATOM 758 C C . SER A 1 103 ? -5.436 0.498 -4.815 1.00 98.00 103 SER A C 1
ATOM 760 O O . SER A 1 103 ? -4.363 0.343 -4.233 1.00 98.00 103 SER A O 1
ATOM 762 N N . VAL A 1 104 ? -5.576 1.325 -5.856 1.00 97.50 104 VAL A N 1
ATOM 763 C CA . VAL A 1 104 ? -4.460 2.069 -6.464 1.00 97.50 104 VAL A CA 1
ATOM 764 C C . VAL A 1 104 ? -4.744 3.565 -6.448 1.00 97.50 104 VAL A C 1
ATOM 766 O O . VAL A 1 104 ? -5.520 4.077 -7.248 1.00 97.50 104 VAL A O 1
ATOM 769 N N . SER A 1 105 ? -4.084 4.286 -5.544 1.00 96.19 105 SER A N 1
ATOM 770 C CA . SER A 1 105 ? -4.176 5.748 -5.430 1.00 96.19 105 SER A CA 1
ATOM 771 C C . SER A 1 105 ? -3.030 6.432 -6.180 1.00 96.19 105 SER A C 1
ATOM 773 O O . SER A 1 105 ? -2.266 7.193 -5.597 1.00 96.19 105 SER A O 1
ATOM 775 N N . LEU A 1 106 ? -2.879 6.109 -7.466 1.00 93.94 106 LEU A N 1
ATOM 776 C CA . LEU A 1 106 ? -1.831 6.625 -8.351 1.00 93.94 106 LEU A CA 1
ATOM 777 C C . LEU A 1 106 ? -2.443 7.109 -9.666 1.00 93.94 106 LEU A C 1
ATOM 779 O O . LEU A 1 106 ? -3.505 6.651 -10.080 1.00 93.94 106 LEU A O 1
ATOM 783 N N . GLY A 1 107 ? -1.744 8.007 -10.351 1.00 90.31 107 GLY A N 1
ATOM 784 C CA . GLY A 1 107 ? -2.124 8.462 -11.682 1.00 90.31 107 GLY A CA 1
ATOM 785 C C . GLY A 1 107 ? -1.099 9.430 -12.253 1.00 90.31 107 GLY A C 1
ATOM 786 O O . GLY A 1 107 ? -0.371 10.092 -11.513 1.00 90.31 107 GLY A O 1
ATOM 787 N N . SER A 1 108 ? -1.043 9.524 -13.578 1.00 85.75 108 SER A N 1
ATOM 788 C CA . SER A 1 108 ? -0.232 10.512 -14.285 1.00 85.75 108 SER A CA 1
ATOM 789 C C . SER A 1 108 ? -1.122 11.379 -15.171 1.00 85.75 108 SER A C 1
ATOM 791 O O . SER A 1 108 ? -2.195 10.970 -15.615 1.00 85.75 108 SER A O 1
ATOM 793 N N . ARG A 1 109 ? -0.694 12.620 -15.417 1.00 82.69 109 ARG A N 1
ATOM 794 C CA . ARG A 1 109 ? -1.362 13.474 -16.401 1.00 82.69 109 ARG A CA 1
ATOM 795 C C . ARG A 1 109 ? -0.880 13.074 -17.788 1.00 82.69 109 ARG A C 1
ATOM 797 O O . ARG A 1 109 ? 0.319 13.125 -18.056 1.00 82.69 109 ARG A O 1
ATOM 804 N N . ILE A 1 110 ? -1.807 12.758 -18.686 1.00 79.12 110 ILE A N 1
ATOM 805 C CA . ILE A 1 110 ? -1.491 12.642 -20.109 1.00 79.12 110 ILE A CA 1
ATOM 806 C C . ILE A 1 110 ? -1.174 14.051 -20.609 1.00 79.12 110 ILE A C 1
ATOM 808 O O . ILE A 1 110 ? -2.043 14.927 -20.605 1.00 79.12 110 ILE A O 1
ATOM 812 N N . LYS A 1 111 ? 0.065 14.297 -21.045 1.00 71.62 111 LYS A N 1
ATOM 813 C CA . LYS A 1 111 ? 0.327 15.477 -21.869 1.00 71.62 111 LYS A CA 1
ATOM 814 C C . LYS A 1 111 ? -0.345 15.214 -23.210 1.00 71.62 111 LYS A C 1
ATOM 816 O O . LYS A 1 111 ? 0.089 14.328 -23.941 1.00 71.62 111 LYS A O 1
ATOM 821 N N . LYS A 1 112 ? -1.409 15.955 -23.532 1.00 63.88 112 LYS A N 1
ATOM 822 C CA . LYS A 1 112 ? -1.849 16.039 -24.926 1.00 63.88 112 LYS A CA 1
ATOM 823 C C . LYS A 1 112 ? -0.650 16.553 -25.714 1.00 63.88 112 LYS A C 1
ATOM 825 O O . LYS A 1 112 ? -0.166 17.648 -25.431 1.00 63.88 112 LYS A O 1
ATOM 830 N N . ALA A 1 113 ? -0.157 15.752 -26.652 1.00 65.12 113 ALA A N 1
ATOM 831 C CA . ALA A 1 113 ? 0.652 16.296 -27.721 1.00 65.12 113 ALA A CA 1
ATOM 832 C C . ALA A 1 113 ? -0.255 17.298 -28.439 1.00 65.12 113 ALA A C 1
ATOM 834 O O . ALA A 1 113 ? -1.276 16.916 -29.010 1.00 65.12 113 ALA A O 1
ATOM 835 N N . VAL A 1 114 ? 0.046 18.586 -28.297 1.00 62.56 114 VAL A N 1
ATOM 836 C CA . VAL A 1 114 ? -0.439 19.562 -29.264 1.00 62.56 114 VAL A CA 1
ATOM 837 C C . VAL A 1 114 ? 0.367 19.244 -30.516 1.00 62.56 114 VAL A C 1
ATOM 839 O O . VAL A 1 114 ? 1.559 19.541 -30.563 1.00 62.56 114 VAL A O 1
ATOM 842 N N . LEU A 1 115 ? -0.247 18.476 -31.416 1.00 58.28 115 LEU A N 1
ATOM 843 C CA . LEU A 1 115 ? 0.178 18.412 -32.809 1.00 58.28 115 LEU A CA 1
ATO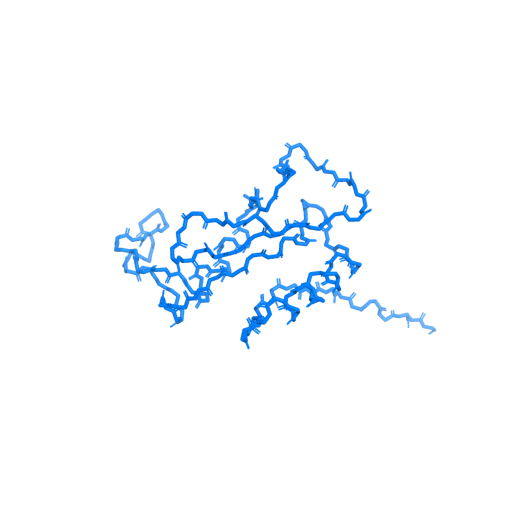M 844 C C . LEU A 1 115 ? -0.164 19.744 -33.476 1.00 58.28 115 LEU A C 1
ATOM 846 O O . LEU A 1 115 ? -1.236 20.297 -33.130 1.00 58.28 115 LEU A O 1
#

Secondary structure (DSSP, 8-state):
-PBPPSSSSEEEEEE--TT----TT--SSS--SSSHHHHHHHHHHPPPEEEEEETTEEEEEE--SSTTS-EEEEE-B-SS-B-HHHHHHHHHHHHHTT-S---------------

Organism: NCBI:txid1293975